Protein AF-A0A5K0XI03-F1 (afdb_monomer)

Structure (mmCIF, N/CA/C/O backbone):
data_AF-A0A5K0XI03-F1
#
_entry.id   AF-A0A5K0XI03-F1
#
loop_
_atom_site.group_PDB
_atom_site.id
_atom_site.type_symbol
_atom_site.label_atom_id
_atom_site.label_alt_id
_atom_site.label_comp_id
_atom_site.label_asym_id
_atom_site.label_entity_id
_atom_site.label_seq_id
_atom_site.pdbx_PDB_ins_code
_atom_site.Cartn_x
_atom_site.Cartn_y
_atom_site.Cartn_z
_atom_site.occupancy
_atom_site.B_iso_or_equiv
_atom_site.auth_seq_id
_atom_site.auth_comp_id
_atom_site.auth_asym_id
_atom_site.auth_atom_id
_atom_site.pdbx_PDB_model_num
ATOM 1 N N . ARG A 1 1 ? 5.382 -6.094 -7.127 1.00 55.78 1 ARG A N 1
ATOM 2 C CA . ARG A 1 1 ? 5.525 -5.094 -8.218 1.00 55.78 1 ARG A CA 1
ATOM 3 C C . ARG A 1 1 ? 5.270 -3.721 -7.614 1.00 55.78 1 ARG A C 1
ATOM 5 O O . ARG A 1 1 ? 4.179 -3.517 -7.106 1.00 55.78 1 ARG A O 1
ATOM 12 N N . LEU A 1 2 ? 6.268 -2.838 -7.577 1.00 64.06 2 LEU A N 1
ATOM 13 C CA . LEU A 1 2 ? 6.123 -1.496 -7.005 1.00 64.06 2 LEU A CA 1
ATOM 14 C C . LEU A 1 2 ? 5.563 -0.557 -8.087 1.00 64.06 2 LEU A C 1
ATOM 16 O O . LEU A 1 2 ? 6.080 -0.550 -9.202 1.00 64.06 2 LEU A O 1
ATOM 20 N N . MET A 1 3 ? 4.507 0.193 -7.775 1.00 76.88 3 MET A N 1
ATOM 21 C CA . MET A 1 3 ? 4.005 1.306 -8.590 1.00 76.88 3 MET A CA 1
ATOM 22 C C . MET A 1 3 ? 4.498 2.606 -7.932 1.00 76.88 3 MET A C 1
ATOM 24 O O . MET A 1 3 ? 3.785 3.175 -7.113 1.00 76.88 3 MET A O 1
ATOM 28 N N . PRO A 1 4 ? 5.738 3.054 -8.207 1.00 76.31 4 PRO A N 1
ATOM 29 C CA . PRO A 1 4 ? 6.412 4.073 -7.396 1.00 76.31 4 PRO A CA 1
ATOM 30 C C . PRO A 1 4 ? 5.668 5.416 -7.337 1.00 76.31 4 PRO A C 1
ATOM 32 O O . PRO A 1 4 ? 5.741 6.105 -6.324 1.00 76.31 4 PRO A O 1
ATOM 35 N N . GLY A 1 5 ? 4.909 5.764 -8.382 1.00 83.25 5 GLY A N 1
ATOM 36 C CA . GLY A 1 5 ? 4.164 7.024 -8.454 1.00 83.25 5 GLY A CA 1
ATOM 37 C C . GLY A 1 5 ? 2.970 7.136 -7.497 1.00 83.25 5 GLY A C 1
ATOM 38 O O . GLY A 1 5 ? 2.573 8.250 -7.175 1.00 83.25 5 GLY A O 1
ATOM 39 N N . THR A 1 6 ? 2.400 6.029 -7.004 1.00 86.81 6 THR A N 1
ATOM 40 C CA . THR A 1 6 ? 1.207 6.087 -6.132 1.00 86.81 6 THR A CA 1
ATOM 41 C C . THR A 1 6 ? 1.549 6.152 -4.644 1.00 86.81 6 THR A C 1
ATOM 43 O O . THR A 1 6 ? 0.679 6.445 -3.819 1.00 86.81 6 THR A O 1
ATOM 46 N N . ASN A 1 7 ? 2.819 5.938 -4.287 1.00 85.62 7 ASN A N 1
ATOM 47 C CA . ASN A 1 7 ? 3.277 5.884 -2.899 1.00 85.62 7 ASN A CA 1
ATOM 48 C C . ASN A 1 7 ? 3.062 7.193 -2.131 1.00 85.62 7 ASN A C 1
ATOM 50 O O . ASN A 1 7 ? 2.831 7.147 -0.929 1.00 85.62 7 ASN A O 1
ATOM 54 N N . ALA A 1 8 ? 3.113 8.340 -2.812 1.00 87.19 8 ALA A N 1
ATOM 55 C CA . ALA A 1 8 ? 2.949 9.647 -2.180 1.00 87.19 8 ALA A CA 1
ATOM 56 C C . ALA A 1 8 ? 1.496 9.965 -1.782 1.00 87.19 8 ALA A C 1
ATOM 58 O O . ALA A 1 8 ? 1.283 10.825 -0.935 1.00 87.19 8 ALA A O 1
ATOM 59 N N . TYR A 1 9 ? 0.506 9.301 -2.390 1.00 89.50 9 TYR A N 1
ATOM 60 C CA . TYR A 1 9 ? -0.908 9.605 -2.155 1.00 89.50 9 TYR A CA 1
ATOM 61 C C . TYR A 1 9 ? -1.623 8.514 -1.348 1.00 89.50 9 TYR A C 1
ATOM 63 O O . TYR A 1 9 ? -2.160 8.798 -0.282 1.00 89.50 9 TYR A O 1
ATOM 71 N N . GLN A 1 10 ? -1.630 7.264 -1.830 1.00 89.50 10 GLN A N 1
ATOM 72 C CA . GLN A 1 10 ? -2.384 6.157 -1.204 1.00 89.50 10 GLN A CA 1
ATOM 73 C C . GLN A 1 10 ? -1.608 4.836 -1.110 1.00 89.50 10 GLN A C 1
ATOM 75 O O . GLN A 1 10 ? -2.069 3.899 -0.462 1.00 89.50 10 GLN A O 1
ATOM 80 N N . GLY A 1 11 ? -0.426 4.748 -1.722 1.00 90.00 11 GLY A N 1
ATOM 81 C CA . GLY A 1 11 ? 0.344 3.510 -1.780 1.00 90.00 11 GLY A CA 1
ATOM 82 C C . GLY A 1 11 ? 0.069 2.672 -3.032 1.00 90.00 11 GLY A C 1
ATOM 83 O O . GLY A 1 11 ? -0.761 3.024 -3.876 1.00 90.00 11 GLY A O 1
ATOM 84 N N . PRO A 1 12 ? 0.813 1.571 -3.208 1.00 90.38 12 PRO A N 1
ATOM 85 C CA . PRO A 1 12 ? 0.601 0.635 -4.301 1.00 90.38 12 PRO A CA 1
ATOM 86 C C . PRO A 1 12 ? -0.622 -0.249 -4.028 1.00 90.38 12 PRO A C 1
ATOM 88 O O . PRO A 1 12 ? -0.940 -0.572 -2.884 1.00 90.38 12 PRO A O 1
ATOM 91 N N . THR A 1 13 ? -1.286 -0.692 -5.093 1.00 88.81 13 THR A N 1
ATOM 92 C CA . THR A 1 13 ? -2.387 -1.656 -4.994 1.00 88.81 13 THR A CA 1
ATOM 93 C C . THR A 1 13 ? -1.879 -3.057 -4.643 1.00 88.81 13 THR A C 1
ATOM 95 O O . THR A 1 13 ? -0.726 -3.416 -4.905 1.00 88.81 13 THR A O 1
ATOM 98 N N . TYR A 1 14 ? -2.748 -3.880 -4.048 1.00 88.50 14 TYR A N 1
ATOM 99 C CA . TYR A 1 14 ? -2.426 -5.276 -3.765 1.00 88.50 14 TYR A CA 1
ATOM 10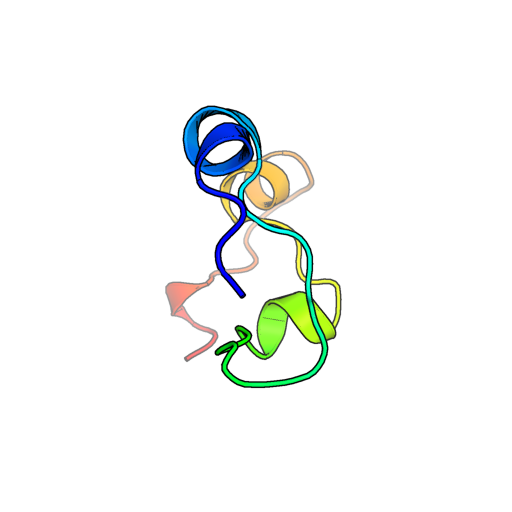0 C C . TYR A 1 14 ? -2.288 -6.079 -5.067 1.00 88.50 14 TYR A C 1
ATOM 102 O O . TYR A 1 14 ? -3.226 -6.169 -5.854 1.00 88.50 14 TYR A O 1
ATOM 110 N N . GLY A 1 15 ? -1.108 -6.666 -5.291 1.00 88.69 15 GLY A N 1
ATOM 111 C CA . GLY A 1 15 ? -0.766 -7.394 -6.520 1.00 88.69 15 GLY A CA 1
ATOM 112 C C . GLY A 1 15 ? -0.750 -8.922 -6.398 1.00 88.69 15 GLY A C 1
ATOM 113 O O . GLY A 1 15 ? -0.259 -9.582 -7.308 1.00 88.69 15 GLY A O 1
ATOM 114 N N . GLY A 1 16 ? -1.217 -9.486 -5.280 1.00 88.62 16 GLY A N 1
ATOM 115 C CA . GLY A 1 16 ? -1.326 -10.935 -5.060 1.00 88.62 16 GLY A CA 1
ATOM 116 C C . GLY A 1 16 ? -0.222 -11.567 -4.201 1.00 88.62 16 GLY A C 1
ATOM 117 O O . GLY A 1 16 ? -0.534 -12.392 -3.351 1.00 88.62 16 GLY A O 1
ATOM 118 N N . THR A 1 17 ? 1.054 -11.190 -4.358 1.00 89.38 17 THR A N 1
ATOM 119 C CA . THR A 1 17 ? 2.171 -11.762 -3.568 1.00 89.38 17 THR A CA 1
ATOM 120 C C . THR A 1 17 ? 3.157 -10.700 -3.066 1.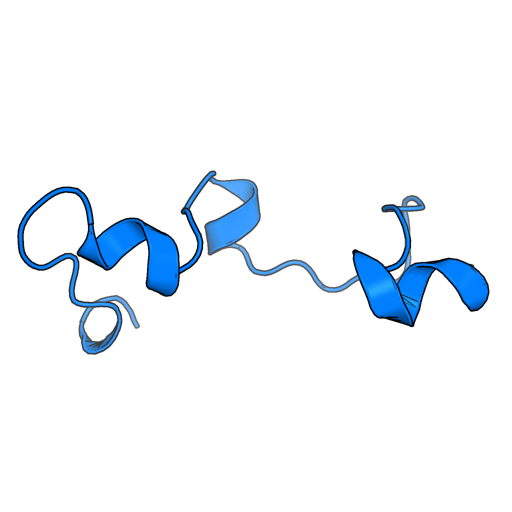00 89.38 17 THR A C 1
ATOM 122 O O . THR A 1 17 ? 3.210 -9.584 -3.588 1.00 89.38 17 THR A O 1
ATOM 125 N N . GLY A 1 18 ? 3.938 -11.036 -2.027 1.00 88.00 18 GLY A N 1
ATOM 126 C CA . GLY A 1 18 ? 4.996 -10.168 -1.482 1.00 88.00 18 GLY A CA 1
ATOM 127 C C . GLY A 1 18 ? 4.501 -8.958 -0.678 1.00 88.00 18 GLY A C 1
ATOM 128 O O . GLY A 1 18 ? 5.190 -7.944 -0.621 1.00 88.00 18 GLY A O 1
ATOM 129 N N . CYS A 1 19 ? 3.307 -9.040 -0.083 1.00 87.19 19 CYS A N 1
ATOM 130 C CA . CYS A 1 19 ? 2.716 -7.977 0.730 1.00 87.19 19 CYS A CA 1
ATOM 131 C C . CYS A 1 19 ? 2.402 -8.489 2.142 1.00 87.19 19 CYS A C 1
ATOM 133 O O . CYS A 1 19 ? 1.737 -9.516 2.300 1.00 87.19 19 CYS A O 1
ATOM 135 N N . PHE A 1 20 ? 2.861 -7.766 3.165 1.00 90.06 20 PHE A N 1
ATOM 136 C CA . PHE A 1 20 ? 2.514 -8.040 4.557 1.00 90.06 20 PHE A CA 1
ATOM 137 C C . PHE A 1 20 ? 1.263 -7.254 4.942 1.00 90.06 20 PHE A C 1
ATOM 139 O O . PHE A 1 20 ? 1.275 -6.024 4.983 1.00 90.06 20 PHE A O 1
ATOM 146 N N . HIS A 1 21 ? 0.188 -7.970 5.256 1.00 89.81 21 HIS A N 1
ATOM 147 C CA . HIS A 1 21 ? -1.064 -7.363 5.690 1.00 89.81 21 HIS A CA 1
ATOM 148 C C . HIS A 1 21 ? -1.178 -7.382 7.210 1.00 89.81 21 HIS A C 1
ATOM 150 O O . HIS A 1 21 ? -0.902 -8.389 7.866 1.00 89.81 21 HIS A O 1
ATOM 156 N N . ARG A 1 22 ? -1.686 -6.292 7.787 1.00 89.06 22 ARG A N 1
ATOM 157 C CA . ARG A 1 22 ? -2.085 -6.274 9.195 1.00 89.06 22 ARG A CA 1
ATOM 158 C C . ARG A 1 22 ? -3.391 -7.061 9.342 1.00 89.06 22 ARG A C 1
ATOM 160 O O . ARG A 1 22 ? -4.409 -6.631 8.812 1.00 89.06 22 ARG A O 1
ATOM 167 N N . ARG A 1 23 ? -3.391 -8.165 10.106 1.00 89.62 23 ARG A N 1
ATOM 168 C CA . ARG A 1 23 ? -4.574 -9.030 10.352 1.00 89.62 23 ARG A CA 1
ATOM 169 C C . ARG A 1 23 ? -5.847 -8.230 10.651 1.00 89.62 23 ARG A C 1
ATOM 171 O O . ARG A 1 23 ? -6.894 -8.472 10.069 1.00 89.62 23 ARG A O 1
ATOM 178 N N . LYS A 1 24 ? -5.719 -7.237 11.530 1.00 86.69 24 LYS A N 1
ATOM 179 C CA . LYS A 1 24 ? -6.789 -6.323 11.940 1.00 86.69 24 LYS A CA 1
ATOM 180 C C . LYS A 1 24 ? -7.463 -5.602 10.750 1.00 86.69 24 LYS A C 1
ATOM 182 O O . LYS A 1 24 ? -8.679 -5.475 10.735 1.00 86.69 24 LYS A O 1
ATOM 187 N N . VAL A 1 25 ? -6.702 -5.204 9.725 1.00 87.44 25 VAL A N 1
ATOM 188 C CA . VAL A 1 25 ? -7.235 -4.538 8.514 1.00 87.44 25 VAL A CA 1
ATOM 189 C C . VAL A 1 25 ? -8.030 -5.499 7.643 1.00 87.44 25 VAL A C 1
ATOM 191 O O . VAL A 1 25 ? -9.068 -5.113 7.122 1.00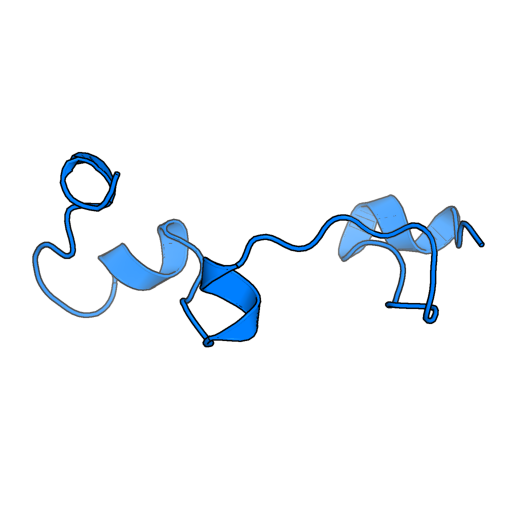 87.44 25 VAL A O 1
ATOM 194 N N . ILE A 1 26 ? -7.575 -6.750 7.508 1.00 90.56 26 ILE A N 1
ATOM 195 C CA . ILE A 1 26 ? -8.290 -7.772 6.723 1.00 90.56 26 ILE A CA 1
ATOM 196 C C . ILE A 1 26 ? -9.700 -7.990 7.287 1.00 90.56 26 ILE A C 1
ATOM 198 O O . ILE A 1 26 ? -10.644 -8.175 6.528 1.00 90.56 26 ILE A O 1
ATOM 202 N N . TYR A 1 27 ? -9.853 -7.898 8.609 1.00 89.94 27 TYR A N 1
ATOM 203 C CA . TYR A 1 27 ? -11.148 -8.000 9.284 1.00 89.94 27 TYR A CA 1
ATOM 204 C C . TYR A 1 27 ? -11.949 -6.688 9.325 1.00 89.94 27 TYR A C 1
ATOM 206 O O . TYR A 1 27 ? -12.923 -6.590 10.063 1.00 89.94 27 TYR A O 1
ATOM 214 N N . GLY A 1 28 ? -11.559 -5.670 8.555 1.00 85.62 28 GLY A N 1
ATOM 215 C CA . GLY A 1 28 ? -12.303 -4.414 8.453 1.00 85.62 28 GLY A CA 1
ATOM 216 C C . GLY A 1 28 ? -12.087 -3.445 9.617 1.00 85.62 28 GLY A C 1
ATOM 217 O O . GLY A 1 28 ? -12.822 -2.463 9.728 1.00 85.62 28 GLY A O 1
ATOM 218 N N . GLN A 1 29 ? -11.082 -3.666 10.477 1.00 85.94 29 GLN A N 1
ATOM 219 C CA . GLN A 1 29 ? -10.762 -2.687 11.514 1.00 85.94 29 GLN A CA 1
ATOM 220 C C . GLN A 1 29 ? -10.289 -1.380 10.871 1.00 85.94 29 GLN A C 1
ATOM 222 O O . GLN A 1 29 ? -9.309 -1.350 10.119 1.00 85.94 29 GLN A O 1
ATOM 227 N N . GLN A 1 30 ? -10.976 -0.293 11.217 1.00 87.06 30 GLN A N 1
ATOM 228 C CA . GLN A 1 30 ? -10.674 1.048 10.728 1.00 87.06 30 GLN A CA 1
ATOM 229 C C . GLN A 1 30 ? -9.297 1.533 11.222 1.00 87.06 30 GLN A C 1
ATOM 231 O O . GLN A 1 30 ? -8.754 0.985 12.184 1.00 87.06 30 GLN A O 1
ATOM 236 N N . PRO A 1 31 ? -8.690 2.551 10.596 1.00 84.31 31 PRO A N 1
ATOM 237 C CA . PRO A 1 31 ? -7.512 3.213 11.153 1.00 84.31 31 PRO A CA 1
ATOM 238 C C . PRO A 1 31 ? -7.814 3.800 12.542 1.00 84.31 31 PRO A C 1
ATOM 240 O O . PRO A 1 31 ? -8.946 4.244 12.756 1.00 84.31 31 PRO A O 1
ATOM 243 N N . PRO A 1 32 ? -6.855 3.781 13.486 1.00 80.00 32 PRO A N 1
ATOM 244 C CA . PRO A 1 32 ? -7.066 4.311 14.832 1.00 80.00 32 PRO A CA 1
ATOM 245 C C . PRO A 1 32 ? -7.563 5.760 14.802 1.00 80.00 32 PRO A C 1
ATOM 247 O O . PRO A 1 32 ? -8.524 6.060 15.494 1.00 80.00 32 PRO A O 1
ATOM 250 N N . GLU A 1 33 ? -7.055 6.588 13.887 1.00 78.94 33 GLU A N 1
ATOM 251 C CA . GLU A 1 33 ? -7.432 7.999 13.721 1.00 78.94 33 GLU A CA 1
ATOM 252 C C . GLU A 1 33 ? -8.924 8.186 13.388 1.00 78.94 33 GLU A C 1
ATOM 254 O O . GLU A 1 33 ? -9.515 9.220 13.683 1.00 78.94 33 GLU A O 1
ATOM 259 N N . ARG A 1 34 ? -9.555 7.179 12.765 1.00 75.06 34 ARG A N 1
ATOM 260 C CA . ARG A 1 34 ? -10.993 7.171 12.447 1.00 75.06 34 ARG A CA 1
ATOM 261 C C . ARG A 1 34 ? -11.836 6.530 13.559 1.00 75.06 34 ARG A C 1
ATOM 263 O O . ARG A 1 34 ? -13.025 6.831 13.672 1.00 75.06 34 ARG A O 1
ATOM 270 N N . GLN A 1 35 ? -11.239 5.655 14.370 1.00 68.62 35 GLN A N 1
ATOM 271 C CA . GLN A 1 35 ? -11.918 5.008 15.498 1.00 68.62 35 GLN A CA 1
ATOM 272 C C . GLN A 1 35 ? -12.258 6.020 16.601 1.00 68.62 35 GLN A C 1
ATOM 274 O O . GLN A 1 35 ? -13.326 5.918 17.195 1.00 68.62 35 GLN A O 1
ATOM 279 N N . GLU A 1 36 ? -11.412 7.031 16.827 1.00 61.91 36 GLU A N 1
ATOM 280 C CA . GLU A 1 36 ? -11.605 8.028 17.900 1.00 61.91 36 GLU A CA 1
ATOM 281 C C . GLU A 1 36 ? -12.854 8.907 17.695 1.00 61.91 36 GLU A C 1
ATOM 283 O O . GLU A 1 36 ? -13.408 9.435 18.655 1.00 61.91 36 GLU A O 1
ATOM 288 N N . ALA A 1 37 ? -13.340 9.025 16.454 1.00 60.34 37 ALA A N 1
ATOM 289 C CA . ALA A 1 37 ? -14.491 9.8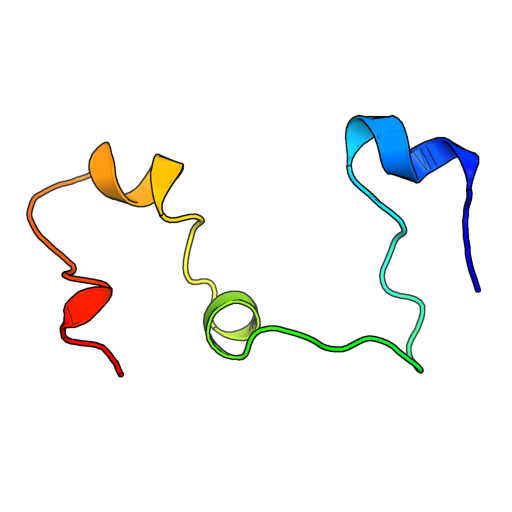53 16.100 1.00 60.34 37 ALA A CA 1
ATOM 290 C C . ALA A 1 37 ? -15.864 9.188 16.345 1.00 60.34 37 ALA A C 1
ATOM 292 O O . ALA A 1 37 ? -16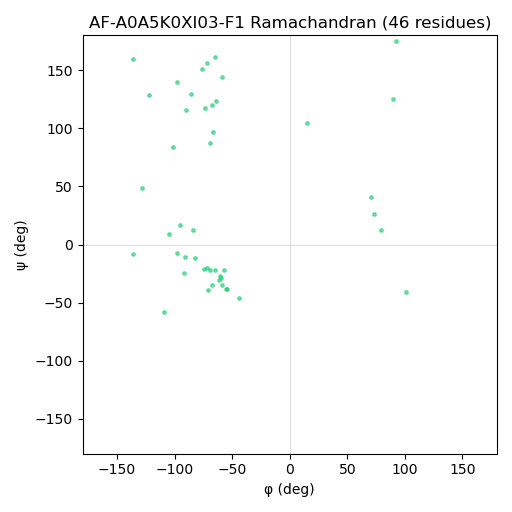.880 9.869 16.246 1.00 60.34 37 ALA A O 1
ATOM 293 N N . ASN A 1 38 ? -15.924 7.877 16.629 1.00 56.31 38 ASN A N 1
ATOM 294 C CA . ASN A 1 38 ? -17.176 7.101 16.637 1.00 56.31 38 ASN A CA 1
ATOM 295 C C . ASN A 1 38 ? -17.389 6.290 17.924 1.00 56.31 38 ASN A C 1
ATOM 297 O O . ASN A 1 38 ? -17.802 5.134 17.864 1.00 56.31 38 ASN A O 1
ATOM 301 N N . ASN A 1 39 ? -17.210 6.937 19.074 1.00 56.78 39 ASN A N 1
ATOM 302 C CA . ASN A 1 39 ? -17.528 6.441 20.418 1.00 56.78 39 ASN A CA 1
ATOM 303 C C . ASN A 1 39 ? -16.392 5.670 21.118 1.00 56.78 39 ASN A C 1
ATOM 305 O O . ASN A 1 39 ? -15.833 4.698 20.617 1.00 56.78 39 ASN A O 1
ATOM 309 N N . GLU A 1 40 ? -16.087 6.172 22.312 1.00 55.09 40 GLU A N 1
ATOM 310 C CA . GLU A 1 40 ? -15.460 5.539 23.470 1.00 55.09 40 GLU A CA 1
ATOM 311 C C . GLU A 1 40 ? -14.754 4.184 23.258 1.00 55.09 40 GLU A C 1
ATOM 313 O O . GLU A 1 40 ? -15.331 3.103 23.324 1.00 55.09 40 GLU A O 1
ATOM 318 N N . SER A 1 41 ? -13.423 4.259 23.244 1.00 52.28 41 SER A N 1
ATOM 319 C CA . SER A 1 41 ? -12.564 3.316 23.973 1.00 52.28 41 SER A CA 1
ATOM 320 C C . SER A 1 41 ? -12.462 1.864 23.479 1.00 52.28 41 SER A C 1
ATOM 322 O O . SER A 1 41 ? -12.266 0.950 24.279 1.00 52.28 41 SER A O 1
ATOM 324 N N . TYR A 1 42 ? -12.383 1.616 22.170 1.00 57.09 42 TYR A N 1
ATOM 325 C CA . TYR A 1 42 ? -11.608 0.444 21.731 1.00 57.09 42 TYR A CA 1
ATOM 326 C C . TYR A 1 42 ? -10.122 0.712 22.002 1.00 57.09 42 TYR A C 1
ATOM 328 O O . TYR A 1 42 ? -9.385 1.248 21.176 1.00 57.09 42 TYR A O 1
ATOM 336 N N . ASN A 1 43 ? -9.676 0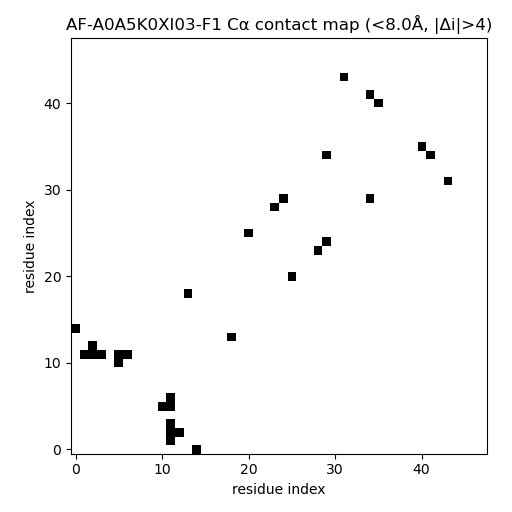.383 23.214 1.00 58.09 43 ASN A 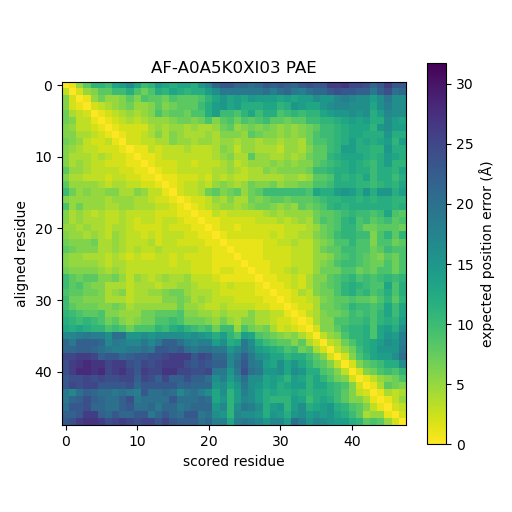N 1
ATOM 337 C CA . ASN A 1 43 ? -8.295 0.555 23.642 1.00 58.09 43 ASN A CA 1
ATOM 338 C C . ASN A 1 43 ? -7.388 -0.386 22.834 1.00 58.09 43 ASN A C 1
ATOM 340 O O . ASN A 1 43 ? -7.204 -1.552 23.178 1.00 58.09 43 ASN A O 1
ATOM 344 N N . TYR A 1 44 ? -6.770 0.121 21.764 1.00 60.69 44 TYR A N 1
ATOM 345 C CA . TYR A 1 44 ? -5.795 -0.633 20.963 1.00 60.69 44 TYR A CA 1
ATOM 346 C C . TYR A 1 44 ? -4.609 -1.149 21.801 1.00 60.69 44 TYR A C 1
ATOM 348 O O . TYR A 1 44 ? -3.965 -2.121 21.409 1.00 60.69 44 TYR A O 1
ATOM 356 N N . LYS A 1 45 ? -4.357 -0.517 22.959 1.00 55.47 45 LYS A N 1
ATOM 357 C CA . LYS A 1 45 ? -3.371 -0.922 23.970 1.00 55.47 45 LYS A CA 1
ATOM 358 C C . LYS A 1 45 ? -3.766 -2.175 24.770 1.00 55.47 45 LYS A C 1
ATOM 360 O O . LYS A 1 45 ? -2.885 -2.796 25.338 1.00 55.47 45 LYS A O 1
ATOM 365 N N . LEU A 1 46 ? -5.052 -2.542 24.807 1.00 56.88 46 LEU A N 1
ATOM 366 C CA . LEU A 1 46 ? -5.567 -3.763 25.454 1.00 56.88 46 LEU A CA 1
ATOM 367 C C . LEU A 1 46 ? -5.794 -4.913 24.455 1.00 56.88 46 LEU A C 1
ATOM 369 O O . LEU A 1 46 ? -6.122 -6.025 24.851 1.00 56.88 46 LEU A O 1
ATOM 373 N N . ALA A 1 47 ? -5.660 -4.647 23.151 1.00 57.78 47 AL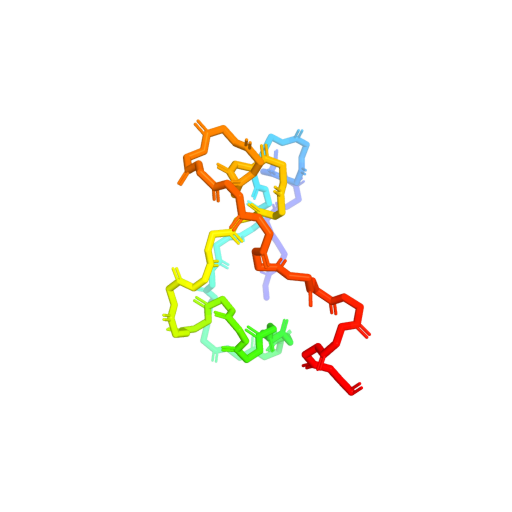A A N 1
ATOM 374 C CA . ALA A 1 47 ? -5.952 -5.599 22.079 1.00 57.78 47 ALA A CA 1
ATOM 375 C C . ALA A 1 47 ? -4.714 -6.366 21.570 1.00 57.78 47 ALA A C 1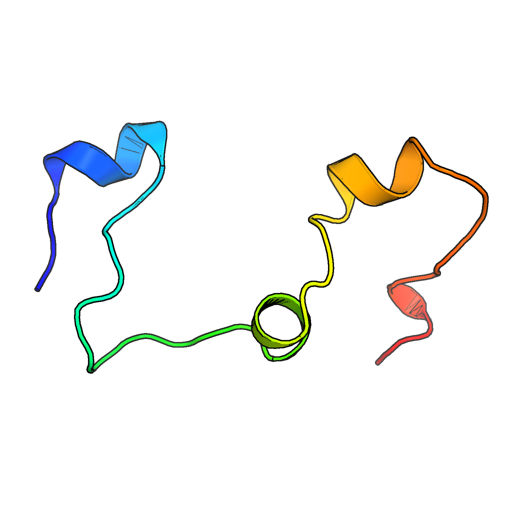
ATOM 377 O O . ALA A 1 47 ? -4.760 -6.881 20.446 1.00 57.78 47 ALA A O 1
ATOM 378 N N . ASN A 1 48 ? -3.616 -6.376 22.335 1.00 49.69 48 ASN A N 1
ATOM 379 C CA . ASN A 1 48 ? -2.393 -7.147 22.094 1.00 49.69 48 ASN A CA 1
ATOM 380 C C . ASN A 1 48 ? -1.884 -7.722 23.416 1.00 49.69 48 ASN A C 1
ATOM 382 O O . ASN A 1 48 ? -1.810 -6.931 24.380 1.00 49.69 48 ASN A O 1
#

Secondary structure (DSSP, 8-state):
---GGGTTTT-PPP-SSS----HHHHTTPPPHHHHTTSSS---TTT--

Radius of gyration: 14.24 Å; Cα contacts (8 Å, |Δi|>4): 16; chains: 1; bounding box: 24×22×34 Å

InterPro domains:
  IPR005150 Cellulose synthase [PF03552] (4-41)

pLDDT: mean 76.91, std 14.1, range [49.69, 90.56]

Sequence (48 aa):
RLMPGTNAYQGPTYGGTGCFHRRKVIYGQQPPERQEANNESYNYKLAN

Foldseek 3Di:
DAPPVCCVPPGDDDPPDDDDDDPCVVVVNDDPVVVVVPDDDPPPVVVD

Mean predicted aligned error: 9.21 Å

Organism: NCBI:txid210225

Solvent-accessible surface area (backbone atoms only — not comparable to full-atom values): 3518 Å² total; per-residue (Å²): 128,87,50,78,85,36,54,86,81,81,41,62,76,91,82,87,66,98,74,90,76,61,70,59,52,80,74,67,51,71,58,70,87,63,47,73,78,71,64,87,79,83,52,74,82,75,75,109